Protein AF-A0A430HQP1-F1 (afdb_monomer_lite)

Secondary structure (DSSP, 8-state):
-PPEEEEEEEE-TTSEEEEEETTT--EEEEEGGGSTTTTT--TTTTT--TT-EEEEEE-TT--EEEEE------------

Foldseek 3Di:
DDWFKWFFADADFQAKTWTQGPPPRDIAIAGLCLAVVSVPHGCVNVVPDGGFIWIFDADPVRHTNHIGGPPPPPPPPDDD

Sequence (80 aa):
MSAKKAILSRITPDGLGYLVDKRSHEIFHFTFDKIPNYRGESTEQLGLVKGDDVSYESDDDGQVTKVIIPIRSSKKMFAW

pLDDT: mean 83.22, std 13.41, range [44.38, 95.12]

Radius of gyration: 13.36 Å; chains: 1; bounding box: 29×23×49 Å

Organism: NCBI:txid2495579

Structure (mmCIF, N/CA/C/O backbone):
data_AF-A0A430HQP1-F1
#
_entry.id   AF-A0A430HQP1-F1
#
loop_
_atom_site.group_PDB
_atom_site.id
_atom_site.type_symbol
_atom_site.label_atom_id
_atom_site.label_alt_id
_atom_site.label_comp_id
_atom_site.label_asym_id
_atom_site.label_entity_id
_atom_sit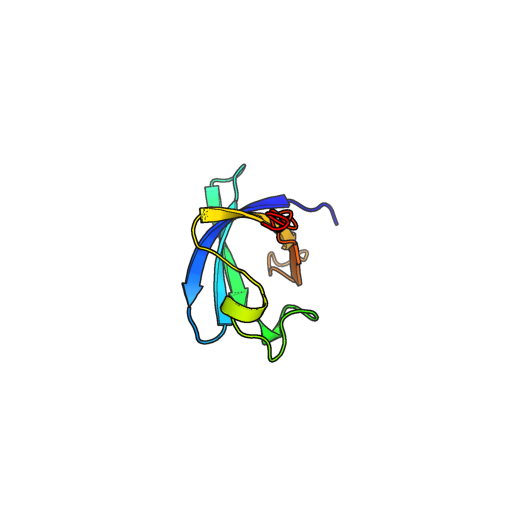e.label_seq_id
_atom_site.pdbx_PDB_ins_code
_atom_site.Cartn_x
_atom_site.Cartn_y
_atom_site.Cartn_z
_atom_site.occupancy
_atom_site.B_iso_or_equiv
_atom_site.auth_seq_id
_atom_site.auth_comp_id
_atom_site.auth_asym_id
_atom_site.auth_atom_id
_atom_site.pdbx_PDB_model_num
ATOM 1 N N . MET A 1 1 ? 7.514 -13.368 -2.704 1.00 59.56 1 MET A N 1
ATOM 2 C CA . MET A 1 1 ? 7.505 -11.920 -2.997 1.00 59.56 1 MET A CA 1
ATOM 3 C C . MET A 1 1 ? 8.161 -11.204 -1.827 1.00 59.56 1 MET A C 1
ATOM 5 O O . MET A 1 1 ? 7.889 -11.569 -0.691 1.00 59.56 1 MET A O 1
ATOM 9 N N . SER A 1 2 ? 9.086 -10.279 -2.087 1.00 76.06 2 SER A N 1
ATOM 10 C CA . SER A 1 2 ? 9.792 -9.540 -1.030 1.00 76.06 2 SER A CA 1
ATOM 11 C C . SER A 1 2 ? 9.102 -8.204 -0.789 1.00 76.06 2 SER A C 1
ATOM 13 O O . SER A 1 2 ? 8.831 -7.480 -1.745 1.00 76.06 2 SER A O 1
ATOM 15 N N . ALA A 1 3 ? 8.851 -7.863 0.475 1.00 85.44 3 ALA A N 1
ATOM 16 C CA . ALA A 1 3 ? 8.293 -6.566 0.828 1.00 85.44 3 ALA A CA 1
ATOM 17 C C . ALA A 1 3 ? 9.280 -5.440 0.467 1.00 85.44 3 ALA A C 1
ATOM 19 O O . ALA A 1 3 ? 10.446 -5.452 0.875 1.00 85.44 3 ALA A O 1
ATOM 20 N N . LYS A 1 4 ? 8.806 -4.470 -0.312 1.00 91.81 4 LYS A N 1
ATOM 21 C CA . LYS A 1 4 ? 9.516 -3.243 -0.689 1.00 91.81 4 LYS A CA 1
ATOM 22 C C . LYS A 1 4 ? 9.190 -2.138 0.315 1.00 91.81 4 LYS A C 1
ATOM 24 O O . LYS A 1 4 ? 8.184 -2.219 1.013 1.00 91.81 4 LYS A O 1
ATOM 29 N N . LYS A 1 5 ? 10.035 -1.107 0.409 1.00 93.75 5 LYS A N 1
ATOM 30 C CA . LYS A 1 5 ? 9.833 0.027 1.328 1.00 93.75 5 LYS A CA 1
ATOM 31 C C . LYS A 1 5 ? 9.381 1.259 0.558 1.00 93.75 5 LYS A C 1
ATOM 33 O O . LYS A 1 5 ? 10.027 1.640 -0.414 1.00 93.75 5 LYS A O 1
ATOM 38 N N . ALA A 1 6 ? 8.336 1.914 1.042 1.00 94.56 6 ALA A N 1
ATOM 39 C CA . ALA A 1 6 ? 7.800 3.132 0.456 1.00 94.56 6 ALA A CA 1
ATOM 40 C C . ALA A 1 6 ? 7.381 4.144 1.525 1.00 94.56 6 ALA A C 1
ATOM 42 O O . ALA A 1 6 ? 7.291 3.822 2.708 1.00 94.56 6 ALA A O 1
ATOM 43 N N . ILE A 1 7 ? 7.123 5.372 1.088 1.00 93.56 7 ILE A N 1
ATOM 44 C CA . ILE A 1 7 ? 6.511 6.430 1.891 1.00 93.56 7 ILE A CA 1
ATOM 45 C C . ILE A 1 7 ? 5.080 6.628 1.404 1.00 93.56 7 ILE A C 1
ATOM 47 O O . ILE A 1 7 ? 4.856 6.801 0.204 1.00 93.56 7 ILE A O 1
ATOM 51 N N . LEU A 1 8 ? 4.111 6.652 2.316 1.00 92.44 8 LEU A N 1
ATOM 52 C CA . LEU A 1 8 ? 2.733 7.012 1.995 1.00 92.44 8 LEU A CA 1
ATOM 53 C C . LEU A 1 8 ? 2.653 8.511 1.673 1.00 92.44 8 LEU A C 1
ATOM 55 O O . LEU A 1 8 ? 2.588 9.353 2.562 1.00 92.44 8 LEU A O 1
ATOM 59 N N . SER A 1 9 ? 2.672 8.872 0.395 1.00 93.81 9 SER A N 1
ATOM 60 C CA . SER A 1 9 ? 2.718 10.275 -0.044 1.00 93.81 9 SER A CA 1
ATOM 61 C C . SER A 1 9 ? 1.351 10.956 0.001 1.00 93.81 9 SER A C 1
ATOM 63 O O . SER A 1 9 ? 1.236 12.149 0.301 1.00 93.81 9 SER A O 1
ATOM 65 N N . ARG A 1 10 ? 0.289 10.198 -0.271 1.00 92.56 10 ARG A N 1
ATOM 66 C CA . ARG A 1 10 ? -1.085 10.694 -0.248 1.00 92.56 10 ARG A CA 1
ATOM 67 C C . ARG A 1 10 ? 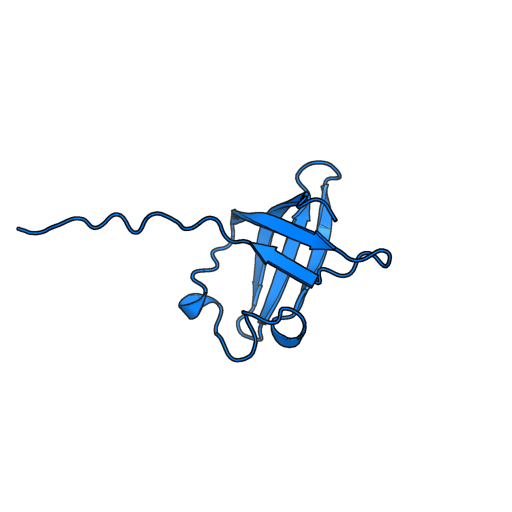-2.030 9.552 0.068 1.00 92.56 10 ARG A C 1
ATOM 69 O O . ARG A 1 10 ? -1.802 8.425 -0.357 1.00 92.56 10 ARG A O 1
ATOM 76 N N . ILE A 1 11 ? -3.105 9.873 0.766 1.00 90.75 11 ILE A N 1
ATOM 77 C CA . ILE A 1 11 ? -4.235 8.980 0.926 1.00 90.75 11 ILE A CA 1
ATOM 78 C C . ILE A 1 11 ? -5.516 9.796 0.933 1.00 90.75 11 ILE A C 1
ATOM 80 O O . ILE A 1 11 ? -5.527 10.924 1.431 1.00 90.75 11 ILE A O 1
ATOM 84 N N . THR A 1 12 ? -6.554 9.272 0.307 1.00 87.81 12 THR A N 1
ATOM 85 C CA . THR A 1 12 ? -7.846 9.935 0.187 1.00 87.81 12 THR A CA 1
ATOM 86 C C . THR A 1 12 ? -8.908 9.179 0.994 1.00 87.81 12 THR A C 1
ATOM 88 O O . THR A 1 12 ? -8.768 7.972 1.213 1.00 87.81 12 THR A O 1
ATOM 91 N N . PRO A 1 13 ? -9.966 9.864 1.471 1.00 80.06 13 PRO A N 1
ATOM 92 C CA . PRO A 1 13 ? -10.991 9.239 2.314 1.00 80.06 13 PRO A CA 1
ATOM 93 C C . PRO A 1 13 ? -11.790 8.125 1.623 1.00 80.06 13 PRO A C 1
ATOM 95 O O . PRO A 1 13 ? -12.345 7.266 2.295 1.00 80.06 13 PRO A O 1
ATOM 98 N N . ASP A 1 14 ? -11.838 8.130 0.291 1.00 81.62 14 ASP A N 1
ATOM 99 C CA . ASP A 1 14 ? -12.453 7.103 -0.559 1.00 81.62 14 ASP A CA 1
ATOM 100 C C . ASP A 1 14 ? -11.591 5.832 -0.702 1.00 81.62 14 ASP A C 1
ATOM 102 O O . ASP A 1 14 ? -11.957 4.921 -1.440 1.00 81.62 14 ASP A O 1
ATOM 106 N N . GLY A 1 15 ? -10.461 5.741 0.011 1.00 85.12 15 GLY A N 1
ATOM 107 C CA . GLY A 1 15 ? -9.655 4.522 0.091 1.00 85.12 15 GLY A CA 1
ATOM 108 C C . GLY A 1 15 ? -8.631 4.363 -1.033 1.00 85.12 15 GLY A C 1
ATOM 109 O O . GLY A 1 15 ? -8.203 3.241 -1.310 1.00 85.12 15 GLY A O 1
ATOM 110 N N . LEU A 1 16 ? -8.216 5.457 -1.681 1.00 91.12 16 LEU A N 1
ATOM 111 C CA . LEU A 1 16 ? -7.103 5.468 -2.634 1.00 91.12 16 LEU A CA 1
ATOM 112 C C . LEU A 1 16 ? -5.820 5.974 -1.951 1.00 91.12 16 LEU A C 1
ATOM 114 O O . LEU A 1 16 ? -5.756 7.081 -1.414 1.00 91.12 16 LEU A O 1
ATOM 118 N N . GLY A 1 17 ? -4.772 5.154 -1.975 1.00 92.25 17 GLY A N 1
ATOM 119 C CA . GLY A 1 17 ? -3.463 5.457 -1.401 1.00 92.25 17 GLY A CA 1
ATOM 120 C C . GLY A 1 17 ? -2.366 5.525 -2.458 1.00 92.25 17 GLY A C 1
ATOM 121 O O . GLY A 1 17 ? -2.385 4.784 -3.436 1.00 92.25 17 GLY A O 1
ATOM 122 N N . TYR A 1 18 ? -1.387 6.404 -2.243 1.00 93.81 18 TYR A N 1
ATOM 123 C CA . TYR A 1 18 ? -0.220 6.589 -3.105 1.00 93.81 18 TYR A CA 1
ATOM 124 C C . TYR A 1 18 ? 1.065 6.382 -2.311 1.00 93.81 18 TYR A C 1
ATOM 126 O O . TYR A 1 18 ? 1.295 7.033 -1.288 1.00 93.81 18 TYR A O 1
ATOM 134 N N . LEU A 1 19 ? 1.922 5.510 -2.822 1.00 94.31 19 LEU A N 1
ATOM 135 C CA . LEU A 1 19 ? 3.197 5.121 -2.244 1.00 94.31 19 LEU A CA 1
ATOM 136 C C . LEU A 1 19 ? 4.332 5.621 -3.129 1.00 94.31 19 LEU A C 1
ATOM 138 O O . LEU A 1 19 ? 4.280 5.471 -4.343 1.00 94.31 19 LEU A O 1
ATOM 142 N N . VAL A 1 20 ? 5.366 6.186 -2.521 1.00 95.12 20 VAL A N 1
ATOM 143 C CA . VAL A 1 20 ? 6.616 6.530 -3.205 1.00 95.12 20 VAL A CA 1
ATOM 144 C C . VAL A 1 20 ? 7.665 5.521 -2.775 1.00 95.12 20 VAL A C 1
ATOM 146 O O . VAL A 1 20 ? 8.036 5.489 -1.600 1.00 95.12 20 VAL A O 1
ATOM 149 N N . ASP A 1 21 ? 8.116 4.676 -3.699 1.00 94.12 21 ASP A N 1
ATOM 150 C CA . ASP A 1 21 ? 9.144 3.677 -3.417 1.00 94.12 21 ASP A CA 1
ATOM 151 C C . ASP A 1 21 ? 10.465 4.355 -3.037 1.00 94.12 21 ASP A C 1
ATOM 153 O O . ASP A 1 21 ? 10.946 5.254 -3.725 1.00 94.12 21 ASP A O 1
ATOM 157 N N . LYS A 1 22 ? 11.074 3.932 -1.926 1.00 92.69 22 LYS A N 1
ATOM 158 C CA . LYS A 1 22 ? 12.300 4.564 -1.413 1.00 92.69 22 LYS A CA 1
ATOM 159 C C . LYS A 1 22 ? 13.545 4.259 -2.246 1.00 92.69 22 LYS A C 1
ATOM 161 O O . LYS A 1 22 ? 14.565 4.915 -2.059 1.00 92.69 22 LYS A O 1
ATOM 166 N N . ARG A 1 23 ? 13.510 3.224 -3.088 1.00 91.44 23 ARG A N 1
ATOM 167 C CA . ARG A 1 23 ? 14.653 2.774 -3.885 1.00 91.44 23 ARG A CA 1
ATOM 168 C C . ARG A 1 23 ? 14.569 3.297 -5.311 1.00 91.44 23 ARG A C 1
ATOM 170 O O . ARG A 1 23 ? 15.560 3.836 -5.794 1.00 91.44 23 ARG A O 1
ATOM 177 N N . SER A 1 24 ? 13.431 3.117 -5.981 1.00 92.25 24 SER A N 1
ATOM 178 C CA . SER A 1 24 ? 13.250 3.565 -7.368 1.00 92.25 24 SER A CA 1
ATOM 179 C C . SER A 1 24 ? 12.716 4.993 -7.482 1.00 92.25 24 SER A C 1
ATOM 181 O O . SER A 1 24 ? 12.832 5.582 -8.552 1.00 92.25 24 SER A O 1
ATOM 183 N N . HIS A 1 25 ? 12.174 5.573 -6.402 1.00 91.88 25 HIS A N 1
ATOM 184 C CA . HIS A 1 25 ? 11.410 6.831 -6.419 1.00 91.88 25 HIS A CA 1
ATOM 185 C C . HIS A 1 25 ? 10.163 6.793 -7.317 1.00 91.88 25 HIS A C 1
ATOM 187 O O . HIS A 1 25 ? 9.581 7.835 -7.619 1.00 91.88 25 HIS A O 1
ATOM 193 N N . GLU A 1 26 ? 9.723 5.602 -7.725 1.00 93.25 26 GLU A N 1
ATOM 194 C CA . GLU A 1 26 ? 8.496 5.429 -8.493 1.00 93.25 26 GLU A CA 1
ATOM 195 C C . GLU A 1 26 ? 7.265 5.590 -7.604 1.00 93.25 26 GLU A C 1
ATOM 197 O O . GLU A 1 26 ? 7.286 5.314 -6.399 1.00 93.25 26 GLU A O 1
ATOM 202 N N . ILE A 1 27 ? 6.174 6.036 -8.225 1.00 91.75 27 ILE A N 1
ATOM 203 C CA . ILE A 1 27 ? 4.893 6.225 -7.556 1.00 91.75 27 ILE A CA 1
ATOM 204 C C . ILE A 1 27 ? 3.999 5.033 -7.870 1.00 91.75 27 ILE A C 1
ATOM 206 O O . ILE A 1 27 ? 3.626 4.805 -9.019 1.00 91.75 27 ILE A O 1
ATOM 210 N N . PHE A 1 28 ? 3.600 4.327 -6.823 1.00 92.06 28 PHE A N 1
ATOM 211 C CA . PHE A 1 28 ? 2.610 3.263 -6.871 1.00 92.06 28 PHE A CA 1
ATOM 212 C C . PHE A 1 28 ? 1.307 3.756 -6.257 1.00 92.06 28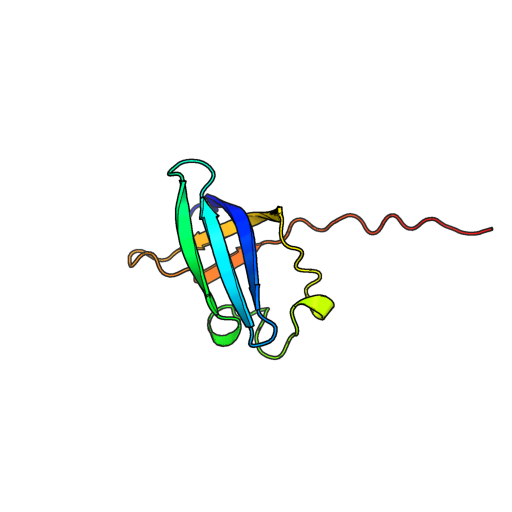 PHE A C 1
ATOM 214 O O . PHE A 1 28 ? 1.301 4.620 -5.380 1.00 92.06 28 PHE A O 1
ATOM 221 N N . HIS A 1 29 ? 0.189 3.201 -6.701 1.00 92.12 29 HIS A N 1
ATOM 222 C CA . HIS A 1 29 ? -1.111 3.467 -6.101 1.00 92.12 29 HIS A CA 1
ATOM 223 C C . HIS A 1 29 ? -1.778 2.153 -5.709 1.00 92.12 29 HIS A C 1
ATOM 225 O O . HIS A 1 29 ? -1.489 1.099 -6.272 1.00 92.12 29 HIS A O 1
ATOM 231 N N . PHE A 1 30 ? -2.656 2.221 -4.717 1.00 91.38 30 PHE A N 1
ATOM 232 C CA . PHE A 1 30 ? -3.433 1.085 -4.247 1.00 91.38 30 PHE A CA 1
ATOM 233 C C . PHE A 1 30 ? -4.817 1.546 -3.811 1.00 91.38 30 PHE A C 1
ATOM 235 O O . PHE A 1 30 ? -4.994 2.679 -3.364 1.00 91.38 30 PHE A O 1
ATOM 242 N N . THR A 1 31 ? -5.797 0.660 -3.932 1.00 90.94 31 THR A N 1
ATOM 243 C CA . THR A 1 31 ? -7.161 0.883 -3.447 1.00 90.94 31 THR A CA 1
ATOM 244 C C . THR A 1 31 ? -7.453 -0.077 -2.308 1.00 90.94 31 THR A C 1
ATOM 246 O O . THR A 1 31 ? -6.986 -1.216 -2.314 1.00 90.94 31 THR A O 1
ATOM 249 N N . PHE A 1 32 ? -8.222 0.367 -1.320 1.00 90.12 32 PHE A N 1
ATOM 250 C CA . PHE A 1 32 ? -8.516 -0.436 -0.131 1.00 90.12 32 PHE A CA 1
ATOM 251 C C . PHE A 1 32 ? -9.244 -1.736 -0.474 1.00 90.12 32 PHE A C 1
ATOM 253 O O . PHE A 1 32 ? -8.942 -2.772 0.108 1.00 90.12 32 PHE A O 1
ATOM 260 N N . ASP A 1 33 ? -10.103 -1.720 -1.494 1.00 87.75 33 ASP A N 1
ATOM 261 C CA . ASP A 1 33 ? -10.810 -2.909 -1.983 1.00 87.75 33 ASP A CA 1
ATOM 262 C C . ASP A 1 33 ? -9.884 -4.005 -2.527 1.00 87.75 33 ASP A C 1
ATOM 264 O O . ASP A 1 33 ? -10.267 -5.176 -2.577 1.00 87.75 33 ASP A O 1
ATOM 268 N N . LYS A 1 34 ? -8.668 -3.642 -2.950 1.00 86.19 34 LYS A N 1
ATOM 269 C CA . LYS A 1 34 ? -7.659 -4.579 -3.461 1.00 86.19 34 LYS A CA 1
ATOM 270 C C . LYS A 1 34 ? -6.745 -5.120 -2.368 1.00 86.19 34 LYS A C 1
ATOM 272 O O . LYS A 1 34 ? -6.047 -6.100 -2.609 1.00 86.19 34 LYS A O 1
ATOM 277 N N . ILE A 1 35 ? -6.768 -4.519 -1.178 1.00 88.44 35 ILE A N 1
ATOM 278 C CA . ILE A 1 35 ? -5.973 -4.945 -0.029 1.00 88.44 35 ILE A CA 1
ATOM 279 C C . ILE A 1 35 ? -6.892 -5.725 0.923 1.00 88.44 35 ILE A C 1
ATOM 281 O O . ILE A 1 35 ? -7.735 -5.115 1.580 1.00 88.44 35 ILE A O 1
ATOM 285 N N . PRO A 1 36 ? -6.740 -7.059 1.058 1.00 83.00 36 PRO A N 1
ATOM 286 C CA . PRO A 1 36 ? -7.688 -7.898 1.803 1.00 83.00 36 PRO A CA 1
ATOM 287 C C . PRO A 1 36 ? -7.993 -7.434 3.235 1.00 83.00 36 PRO A C 1
ATOM 289 O O . PRO A 1 36 ? -9.103 -7.635 3.714 1.00 83.00 36 PRO A O 1
ATOM 292 N N . ASN A 1 37 ? -7.032 -6.782 3.898 1.00 82.75 37 ASN A N 1
ATOM 293 C CA . ASN A 1 37 ? -7.164 -6.312 5.279 1.00 82.75 37 ASN A CA 1
ATOM 294 C C . ASN A 1 37 ? -7.729 -4.889 5.417 1.00 82.75 37 ASN A C 1
ATOM 296 O O . ASN A 1 37 ? -7.918 -4.439 6.540 1.00 82.75 37 ASN A O 1
ATOM 300 N N . TYR A 1 38 ? -7.922 -4.149 4.320 1.00 85.75 38 TYR A N 1
ATOM 301 C CA . TYR A 1 38 ? -8.388 -2.750 4.352 1.00 85.75 38 TYR A CA 1
ATOM 302 C C . TYR A 1 38 ? -9.829 -2.604 3.854 1.00 85.75 38 TYR A C 1
ATOM 304 O O . TYR A 1 38 ? -10.396 -1.514 3.886 1.00 85.75 38 TYR A O 1
ATOM 312 N N . ARG A 1 39 ? -10.430 -3.691 3.364 1.00 81.56 39 ARG A N 1
ATOM 313 C CA . ARG A 1 39 ? -11.769 -3.666 2.787 1.00 81.56 39 ARG A CA 1
ATOM 314 C C . ARG A 1 39 ? -12.804 -3.263 3.840 1.00 81.56 39 ARG A C 1
ATOM 316 O O . ARG A 1 39 ? -13.022 -3.993 4.800 1.00 81.56 39 ARG A O 1
ATOM 323 N N . GLY A 1 40 ? -13.480 -2.139 3.605 1.00 80.31 40 GLY A N 1
ATOM 324 C CA . GLY A 1 40 ? -14.495 -1.597 4.515 1.00 80.31 40 GLY A CA 1
ATOM 325 C C . GLY A 1 40 ? -13.939 -0.802 5.700 1.00 80.31 40 GLY A C 1
ATOM 326 O O . GLY A 1 40 ? -14.725 -0.332 6.516 1.00 80.31 40 GLY A O 1
ATOM 327 N N . GLU A 1 41 ? -12.620 -0.620 5.784 1.00 84.00 41 GLU A N 1
ATOM 328 C CA . GLU A 1 41 ? -11.972 0.207 6.804 1.00 84.00 41 GLU A CA 1
ATOM 329 C C . GLU A 1 41 ? -11.713 1.623 6.273 1.00 84.00 41 GLU A C 1
ATOM 331 O O . GLU A 1 41 ? -11.474 1.828 5.083 1.00 84.00 41 GLU A O 1
ATOM 336 N N . SER A 1 42 ? -11.726 2.621 7.154 1.00 82.19 42 SER A N 1
ATOM 337 C CA . SER A 1 42 ? -11.328 3.989 6.815 1.00 82.19 42 SER A CA 1
ATOM 338 C C . SER A 1 42 ? -9.825 4.213 6.995 1.00 82.19 42 SER A C 1
ATOM 340 O O . SER A 1 42 ? -9.128 3.477 7.699 1.00 82.19 42 SER A O 1
ATOM 342 N N . THR A 1 43 ? -9.309 5.290 6.398 1.00 83.06 43 THR A N 1
ATOM 343 C CA . THR A 1 43 ? -7.913 5.715 6.590 1.00 83.06 43 THR A CA 1
ATOM 344 C C . THR A 1 43 ? -7.570 5.921 8.069 1.00 83.06 43 THR A C 1
ATOM 346 O O . THR A 1 43 ? -6.452 5.623 8.486 1.00 83.06 43 THR A O 1
ATOM 349 N N . GLU A 1 44 ? -8.534 6.399 8.864 1.00 81.06 44 GLU A N 1
ATOM 350 C CA . GLU A 1 44 ? -8.390 6.639 10.303 1.00 81.06 44 GLU A CA 1
ATOM 351 C C . GLU A 1 44 ? -8.364 5.336 11.106 1.00 81.06 44 GLU A C 1
ATOM 353 O O . GLU A 1 44 ? -7.509 5.182 11.976 1.00 81.06 44 GLU A O 1
ATOM 358 N N . GLN A 1 45 ? -9.243 4.378 10.785 1.00 82.88 45 GLN A N 1
ATOM 359 C CA . GLN A 1 45 ? -9.278 3.061 11.439 1.00 82.88 45 GLN A CA 1
ATOM 360 C C . GLN A 1 45 ? -7.975 2.288 11.224 1.00 82.88 45 GLN A C 1
ATOM 362 O O . GLN A 1 45 ? -7.469 1.639 12.138 1.00 82.88 45 GLN A O 1
ATOM 367 N N . LEU A 1 46 ? -7.394 2.418 10.030 1.00 82.62 46 LEU A N 1
ATOM 368 C CA . LEU A 1 46 ? -6.101 1.828 9.689 1.00 82.62 46 LEU A CA 1
ATOM 369 C C . LEU A 1 46 ? -4.910 2.619 10.249 1.00 82.62 46 LEU A C 1
ATOM 371 O O . LEU A 1 46 ? -3.775 2.153 10.164 1.00 82.62 46 LEU A O 1
ATOM 375 N N . GLY A 1 47 ? -5.141 3.814 10.801 1.00 82.19 47 GLY A N 1
ATOM 376 C CA . GLY A 1 47 ? -4.086 4.688 11.309 1.00 82.19 47 GLY A CA 1
ATOM 377 C C . GLY A 1 47 ? -3.099 5.139 10.229 1.00 82.19 47 GLY A C 1
ATOM 378 O O . GLY A 1 47 ? -1.935 5.389 10.537 1.00 82.19 47 GLY A O 1
ATOM 379 N N . LEU A 1 48 ? -3.540 5.211 8.969 1.00 84.50 48 LEU A N 1
ATOM 380 C CA . LEU A 1 48 ? -2.709 5.590 7.829 1.00 84.50 48 LEU A CA 1
ATOM 381 C C . LEU A 1 48 ? -2.487 7.100 7.818 1.00 84.50 48 LEU A C 1
ATOM 383 O O . LEU A 1 48 ? -3.421 7.876 7.611 1.00 84.50 48 LEU A O 1
ATOM 387 N N . VAL A 1 49 ? -1.235 7.527 7.984 1.00 86.31 49 VAL A N 1
ATOM 388 C CA . VAL A 1 49 ? -0.876 8.945 7.988 1.00 86.31 49 VAL A CA 1
ATOM 389 C C . VAL A 1 49 ? 0.061 9.246 6.827 1.00 86.31 49 VAL A C 1
ATOM 391 O O . VAL A 1 49 ? 1.048 8.553 6.591 1.00 86.31 49 VAL A O 1
ATOM 394 N N . LYS A 1 50 ? -0.220 10.327 6.093 1.00 88.19 50 LYS A N 1
ATOM 395 C CA . LYS A 1 50 ? 0.705 10.830 5.072 1.00 88.19 50 LYS A CA 1
ATOM 396 C C . LYS A 1 50 ? 2.104 11.028 5.676 1.00 88.19 50 LYS A C 1
ATOM 398 O O . LYS A 1 50 ? 2.256 11.665 6.713 1.00 88.19 50 LYS A O 1
ATOM 403 N N . GLY A 1 51 ? 3.117 10.540 4.973 1.00 89.31 51 GLY A N 1
ATOM 404 C CA . GLY A 1 51 ? 4.511 10.529 5.399 1.00 89.31 51 GLY A CA 1
ATOM 405 C C . GLY A 1 51 ? 4.912 9.261 6.148 1.00 89.31 51 GLY A C 1
ATOM 406 O O . GLY A 1 51 ? 6.087 9.134 6.478 1.00 89.31 51 GLY A O 1
ATOM 407 N N . ASP A 1 52 ? 3.988 8.326 6.396 1.00 89.56 52 ASP A N 1
ATOM 408 C CA . ASP A 1 52 ? 4.336 7.049 7.008 1.00 89.56 52 ASP A CA 1
ATOM 409 C C . ASP A 1 52 ? 5.279 6.233 6.138 1.00 89.56 52 ASP A C 1
ATOM 411 O O . ASP A 1 52 ? 5.067 6.050 4.936 1.00 89.56 52 ASP A O 1
ATOM 415 N N . ASP A 1 53 ? 6.288 5.679 6.799 1.00 91.31 53 ASP A N 1
ATOM 416 C CA . ASP A 1 53 ? 7.108 4.627 6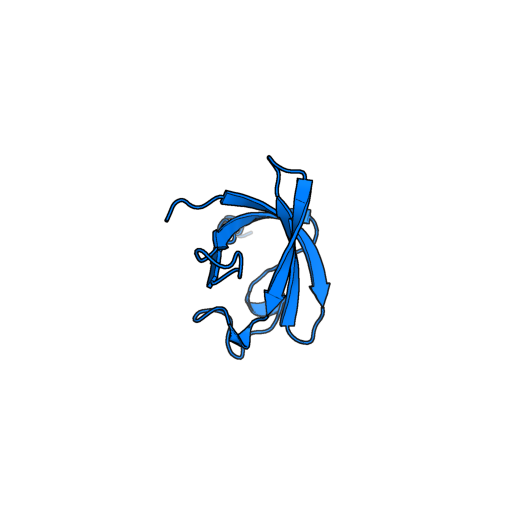.236 1.00 91.31 53 ASP A CA 1
ATOM 417 C C . ASP A 1 53 ? 6.316 3.335 6.240 1.00 91.31 53 ASP A C 1
ATOM 419 O O . ASP A 1 53 ? 6.028 2.791 7.296 1.00 91.31 53 ASP A O 1
ATOM 423 N N . VAL A 1 54 ? 5.991 2.817 5.066 1.00 90.94 54 VAL A N 1
ATOM 424 C CA . VAL A 1 54 ? 5.261 1.560 4.923 1.00 90.94 54 VAL A CA 1
ATOM 425 C C . VAL A 1 54 ? 6.091 0.554 4.147 1.00 90.94 54 VAL A C 1
ATOM 427 O O . VAL A 1 54 ? 6.998 0.900 3.384 1.00 90.94 54 VAL A O 1
ATOM 430 N N . SER A 1 55 ? 5.787 -0.722 4.343 1.00 92.44 55 SER A N 1
ATOM 431 C CA . SER A 1 55 ? 6.248 -1.761 3.427 1.00 92.44 55 SER A CA 1
ATOM 432 C C . SER A 1 55 ? 5.097 -2.190 2.532 1.00 92.44 55 SER A C 1
ATOM 434 O O . SER A 1 55 ? 3.949 -2.179 2.963 1.00 92.44 55 SER A O 1
ATOM 436 N N . TYR A 1 56 ? 5.374 -2.554 1.288 1.00 92.19 56 TYR A N 1
ATOM 437 C CA . TYR A 1 56 ? 4.348 -3.015 0.361 1.00 92.19 56 TYR A CA 1
ATOM 438 C C . TYR A 1 56 ? 4.831 -4.221 -0.438 1.00 92.19 56 TYR A C 1
ATOM 440 O O . TYR A 1 56 ? 6.029 -4.396 -0.668 1.00 92.19 56 TYR A O 1
ATOM 448 N N . GLU A 1 57 ? 3.895 -5.063 -0.851 1.00 92.50 57 GLU A N 1
ATOM 449 C CA . GLU A 1 57 ? 4.131 -6.139 -1.810 1.00 92.50 57 GLU A CA 1
ATOM 450 C C . GLU A 1 57 ? 3.342 -5.815 -3.082 1.00 92.50 57 GLU A C 1
ATOM 452 O O . GLU A 1 57 ? 2.237 -5.269 -3.026 1.00 92.50 57 GLU A O 1
ATOM 457 N N . SER A 1 58 ? 3.959 -6.096 -4.227 1.00 89.81 58 SER A N 1
ATOM 458 C CA . SER A 1 58 ? 3.352 -5.969 -5.554 1.00 89.81 58 SER A CA 1
ATOM 459 C C . SER A 1 58 ? 3.368 -7.327 -6.242 1.00 89.81 58 SER A C 1
ATOM 461 O O . SER A 1 58 ? 4.247 -8.143 -5.948 1.00 89.81 58 SER A O 1
ATOM 463 N N . ASP A 1 59 ? 2.393 -7.570 -7.112 1.00 88.50 59 ASP A N 1
ATOM 464 C CA . ASP A 1 59 ? 2.421 -8.700 -8.039 1.00 88.50 59 ASP A CA 1
ATOM 465 C C . ASP A 1 59 ? 3.395 -8.452 -9.208 1.00 88.50 59 ASP A C 1
ATOM 467 O O . ASP A 1 59 ? 4.078 -7.422 -9.271 1.00 88.50 59 ASP A O 1
ATOM 471 N N . ASP A 1 60 ? 3.488 -9.42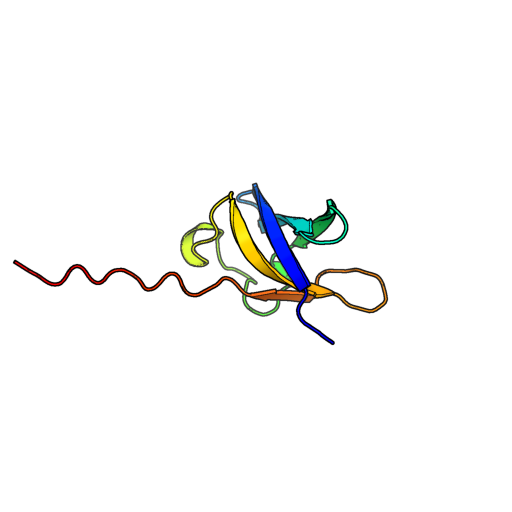5 -10.115 1.00 85.38 60 ASP A N 1
ATOM 472 C CA . ASP A 1 60 ? 4.375 -9.359 -11.282 1.00 85.38 60 ASP A CA 1
ATOM 473 C C . ASP A 1 60 ? 3.926 -8.290 -12.302 1.00 85.38 60 ASP A C 1
ATOM 475 O O . ASP A 1 60 ? 4.746 -7.802 -13.079 1.00 85.38 60 ASP A O 1
ATOM 479 N N . ASP A 1 61 ? 2.659 -7.864 -12.241 1.00 84.75 61 ASP A N 1
ATOM 480 C CA . ASP A 1 61 ? 2.083 -6.766 -13.026 1.00 84.75 61 ASP A CA 1
ATOM 481 C C . ASP A 1 61 ? 2.307 -5.384 -12.374 1.00 84.75 61 ASP A C 1
ATOM 483 O O . ASP A 1 61 ? 1.912 -4.350 -12.919 1.00 84.75 61 ASP A O 1
ATOM 487 N N . GLY A 1 62 ? 2.954 -5.337 -11.203 1.00 81.62 62 GLY A N 1
ATOM 488 C CA . GLY A 1 62 ? 3.254 -4.107 -10.473 1.00 81.62 62 GLY A CA 1
ATOM 489 C C . GLY A 1 62 ? 2.078 -3.537 -9.674 1.00 81.62 62 GLY A C 1
ATOM 490 O O . GLY A 1 62 ? 2.196 -2.434 -9.130 1.00 81.62 62 GLY A O 1
ATOM 491 N N . GLN A 1 63 ? 0.962 -4.261 -9.551 1.00 86.88 63 GLN A N 1
ATOM 492 C CA . GLN A 1 63 ? -0.151 -3.857 -8.697 1.00 86.88 63 GLN A CA 1
ATOM 493 C C . GLN A 1 63 ? 0.168 -4.151 -7.238 1.00 86.88 63 GLN A C 1
ATOM 495 O O . GLN A 1 63 ? 0.630 -5.231 -6.875 1.00 86.88 63 GLN A O 1
ATOM 500 N N . VAL A 1 64 ? -0.104 -3.180 -6.370 1.00 89.69 64 VAL A N 1
ATOM 501 C CA . VAL A 1 64 ? 0.082 -3.336 -4.928 1.00 89.69 64 VAL A CA 1
ATOM 502 C C . VAL A 1 64 ? -1.005 -4.254 -4.376 1.00 89.69 64 VAL A C 1
ATOM 504 O O . VAL A 1 64 ? -2.184 -3.903 -4.366 1.00 89.69 64 VAL A O 1
ATOM 507 N N . THR A 1 65 ? -0.600 -5.417 -3.875 1.00 90.12 65 THR A N 1
ATOM 508 C CA . THR A 1 65 ? -1.503 -6.440 -3.321 1.00 90.12 65 THR A CA 1
ATOM 509 C C . THR A 1 65 ? -1.549 -6.413 -1.797 1.00 90.12 65 THR A C 1
ATOM 511 O O . THR A 1 65 ? -2.482 -6.932 -1.180 1.00 90.12 65 THR A O 1
ATOM 514 N N . LYS A 1 66 ? -0.552 -5.790 -1.161 1.00 90.69 66 LYS A N 1
ATOM 515 C CA . LYS A 1 66 ? -0.454 -5.715 0.296 1.00 90.69 66 LYS A CA 1
ATOM 516 C C . LYS A 1 66 ? 0.298 -4.470 0.732 1.00 90.69 66 LYS A C 1
ATOM 518 O O . LYS A 1 66 ? 1.349 -4.148 0.184 1.00 90.69 66 LYS A O 1
ATOM 523 N N . VAL A 1 67 ? -0.207 -3.824 1.778 1.00 89.44 67 VAL A N 1
ATOM 524 C CA . VAL A 1 67 ? 0.456 -2.714 2.466 1.00 89.44 67 VAL A CA 1
ATOM 525 C C . VAL A 1 67 ? 0.596 -3.088 3.937 1.00 89.44 67 VAL A C 1
ATOM 527 O O . VAL A 1 67 ? -0.342 -3.571 4.564 1.00 89.44 67 VAL A O 1
ATOM 530 N N . ILE A 1 68 ? 1.799 -2.919 4.468 1.00 88.12 68 ILE A N 1
ATOM 531 C CA . ILE A 1 68 ? 2.183 -3.220 5.841 1.00 88.12 68 ILE A CA 1
ATOM 532 C C . ILE A 1 68 ? 2.572 -1.894 6.479 1.00 88.12 68 ILE A C 1
ATOM 534 O O . ILE A 1 68 ? 3.636 -1.332 6.203 1.00 88.12 68 ILE A O 1
ATOM 538 N N . ILE A 1 69 ? 1.687 -1.400 7.333 1.00 82.38 69 ILE A N 1
ATOM 539 C CA . ILE A 1 69 ? 1.936 -0.222 8.155 1.00 82.38 69 ILE A CA 1
ATOM 540 C C . ILE A 1 69 ? 2.763 -0.700 9.348 1.00 82.38 69 ILE A C 1
ATOM 542 O O . ILE A 1 69 ? 2.370 -1.677 9.998 1.00 82.38 69 ILE A O 1
ATOM 546 N N . PRO A 1 70 ? 3.914 -0.081 9.655 1.00 73.44 70 PRO A N 1
ATOM 547 C CA . PRO A 1 70 ? 4.597 -0.373 10.898 1.00 73.44 70 PRO A CA 1
ATOM 548 C C . PRO A 1 70 ? 3.626 -0.052 12.025 1.00 73.44 70 PRO A C 1
ATOM 550 O O . PRO A 1 70 ? 3.055 1.037 12.069 1.00 73.44 70 PRO A O 1
ATOM 553 N N . ILE A 1 71 ? 3.435 -1.007 12.933 1.00 66.88 71 ILE A N 1
ATOM 554 C CA . ILE A 1 71 ? 2.681 -0.762 14.155 1.00 66.88 71 ILE A CA 1
ATOM 555 C C . ILE A 1 71 ? 3.423 0.369 14.857 1.00 66.88 71 ILE A C 1
ATOM 557 O O . ILE A 1 71 ? 4.481 0.160 15.456 1.00 66.88 71 ILE A O 1
ATOM 561 N N . ARG A 1 72 ? 2.898 1.591 14.746 1.00 64.44 72 ARG A N 1
ATOM 562 C CA . ARG A 1 72 ? 3.283 2.674 15.633 1.00 64.44 72 ARG A CA 1
ATOM 563 C C . ARG A 1 72 ? 2.914 2.117 16.991 1.00 64.44 72 ARG A C 1
ATOM 565 O O . ARG A 1 72 ? 1.725 1.957 17.255 1.00 64.44 72 ARG A O 1
ATOM 572 N N . SER A 1 73 ? 3.907 1.721 17.797 1.00 47.59 73 SER A N 1
ATOM 573 C CA . SER A 1 73 ? 3.677 1.430 19.207 1.00 47.59 73 SER A CA 1
ATOM 574 C C . SER A 1 73 ? 2.871 2.608 19.693 1.00 47.59 73 SER A C 1
ATOM 576 O O . SER A 1 73 ? 3.407 3.714 19.796 1.00 47.59 73 SER A O 1
ATOM 578 N N . SER A 1 74 ? 1.569 2.389 19.893 1.00 47.94 74 SER A N 1
ATOM 579 C CA . SER A 1 74 ? 0.728 3.292 20.637 1.00 47.94 74 SER A CA 1
ATOM 580 C C . SER A 1 74 ? 1.556 3.517 21.876 1.00 47.94 74 SER A C 1
ATOM 582 O O . SER A 1 74 ? 1.798 2.571 22.637 1.00 47.94 74 SER A O 1
ATOM 584 N N . LYS A 1 75 ? 2.127 4.713 22.007 1.00 45.25 75 LYS A N 1
ATOM 585 C CA . LYS A 1 75 ? 2.739 5.117 23.249 1.00 45.25 75 LYS A CA 1
ATOM 586 C C . LYS A 1 75 ? 1.532 5.123 24.172 1.00 45.25 75 LYS A C 1
ATOM 588 O O . LYS A 1 75 ? 0.788 6.094 24.215 1.00 45.25 75 LYS A O 1
ATOM 593 N N . LYS A 1 76 ? 1.275 3.973 24.807 1.00 48.16 76 LYS A N 1
ATOM 594 C CA . LYS A 1 76 ? 0.564 3.871 26.064 1.00 48.16 76 LYS A CA 1
ATOM 595 C C . LYS A 1 76 ? 1.365 4.803 26.952 1.00 48.16 76 LYS A C 1
ATOM 597 O O . LYS A 1 76 ? 2.342 4.394 27.572 1.00 48.16 76 LYS A O 1
ATOM 602 N N . MET A 1 77 ? 1.026 6.085 26.925 1.00 46.84 77 MET A N 1
ATOM 603 C CA . MET A 1 77 ? 1.235 6.908 28.089 1.00 46.84 77 MET A CA 1
ATOM 604 C C . MET A 1 77 ? 0.205 6.369 29.064 1.00 46.84 77 MET A C 1
ATOM 606 O O . MET A 1 77 ? -0.982 6.674 29.006 1.00 46.84 77 MET A O 1
ATOM 610 N N . PHE A 1 78 ? 0.679 5.390 29.831 1.00 54.22 78 PHE A N 1
ATOM 611 C CA . PHE A 1 78 ? 0.108 5.028 31.105 1.00 54.22 78 PHE A CA 1
ATOM 612 C C . PHE A 1 78 ? -0.186 6.310 31.888 1.00 54.22 78 PHE A C 1
ATOM 614 O O . PHE A 1 78 ? 0.600 7.250 31.804 1.00 54.22 78 PHE A O 1
ATOM 621 N N . ALA A 1 79 ? -1.329 6.276 32.578 1.00 50.62 79 ALA A N 1
ATOM 622 C CA . A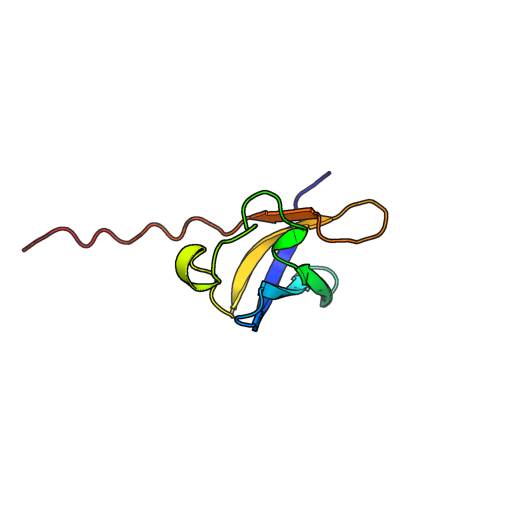LA A 1 79 ? -1.699 6.948 33.821 1.00 50.62 79 ALA A CA 1
ATOM 623 C C . ALA A 1 79 ? -0.833 8.133 34.293 1.00 50.62 79 ALA A C 1
ATOM 625 O O . ALA A 1 79 ? 0.391 8.046 34.335 1.00 50.62 79 ALA A O 1
ATOM 626 N N . TRP A 1 80 ? -1.486 9.185 34.780 1.00 44.38 80 TRP A N 1
ATOM 627 C CA . TRP A 1 80 ? -1.664 9.466 36.212 1.00 44.38 80 TRP A CA 1
ATOM 628 C C . TRP A 1 80 ? -2.798 10.484 36.366 1.00 44.38 80 TRP A C 1
ATOM 630 O O . TRP A 1 80 ? -2.907 11.372 35.491 1.00 44.38 80 TRP A O 1
#